Protein AF-A0A1Q7JZZ0-F1 (afdb_monomer_lite)

pLDDT: mean 86.68, std 17.76, range [36.59, 98.75]

Structure (mmCIF, N/CA/C/O backbone):
data_AF-A0A1Q7JZZ0-F1
#
_entry.id   AF-A0A1Q7JZZ0-F1
#
loop_
_atom_site.group_PDB
_atom_site.id
_atom_site.type_symbol
_atom_site.label_atom_id
_atom_site.label_alt_id
_atom_site.label_comp_id
_atom_site.label_asym_id
_atom_site.label_entity_id
_atom_site.label_seq_id
_atom_site.pdbx_PDB_ins_code
_atom_site.Cartn_x
_atom_site.Cartn_y
_atom_site.Cartn_z
_atom_site.occupancy
_atom_site.B_iso_or_equiv
_atom_site.auth_seq_id
_atom_site.auth_comp_id
_atom_site.auth_asym_id
_atom_site.auth_atom_id
_atom_site.pdbx_PDB_model_num
ATOM 1 N N . MET A 1 1 ? 15.961 -5.727 -30.848 1.00 43.28 1 MET A N 1
ATOM 2 C CA . MET A 1 1 ? 16.284 -5.605 -29.407 1.00 43.28 1 MET A CA 1
ATOM 3 C C . MET A 1 1 ? 15.639 -6.761 -28.654 1.00 43.28 1 MET A C 1
ATOM 5 O O . MET A 1 1 ? 14.416 -6.839 -28.613 1.00 43.28 1 MET A O 1
ATOM 9 N N . LYS A 1 2 ? 16.427 -7.714 -28.138 1.00 40.00 2 LYS A N 1
ATOM 10 C CA . LYS A 1 2 ? 15.889 -8.812 -27.320 1.00 40.00 2 LYS A CA 1
ATOM 11 C C . LYS A 1 2 ? 15.440 -8.215 -25.984 1.00 40.00 2 LYS A C 1
ATOM 13 O O . LYS A 1 2 ? 16.260 -7.671 -25.258 1.00 40.00 2 LYS A O 1
ATOM 18 N N . ARG A 1 3 ? 14.138 -8.272 -25.684 1.00 47.19 3 ARG A N 1
ATOM 19 C CA . ARG A 1 3 ? 13.620 -8.031 -24.330 1.00 47.19 3 ARG A CA 1
ATOM 20 C C . ARG A 1 3 ? 14.264 -9.071 -23.419 1.00 47.19 3 ARG A C 1
ATOM 22 O O . ARG A 1 3 ? 13.862 -10.235 -23.463 1.00 47.19 3 ARG A O 1
ATOM 29 N N . ASP A 1 4 ? 15.259 -8.674 -22.636 1.00 57.12 4 ASP A N 1
ATOM 30 C CA . ASP A 1 4 ? 15.802 -9.542 -21.598 1.00 57.12 4 ASP A CA 1
ATOM 31 C C . ASP A 1 4 ? 14.659 -9.897 -20.645 1.00 57.12 4 ASP A C 1
ATOM 33 O O . ASP A 1 4 ? 14.109 -9.042 -19.947 1.00 57.12 4 ASP A O 1
ATOM 37 N N . ARG A 1 5 ? 14.233 -11.166 -20.664 1.00 66.81 5 ARG A N 1
ATOM 38 C CA . ARG A 1 5 ? 13.212 -11.650 -19.733 1.00 66.81 5 ARG A CA 1
ATOM 39 C C . ARG A 1 5 ? 13.750 -11.450 -18.323 1.00 66.81 5 ARG A C 1
ATOM 41 O O . ARG A 1 5 ? 14.848 -11.903 -17.998 1.00 66.81 5 ARG A O 1
ATOM 48 N N . LEU A 1 6 ? 12.968 -10.777 -17.484 1.00 73.94 6 LEU A N 1
ATOM 49 C CA . LEU A 1 6 ? 13.327 -10.586 -16.086 1.00 73.94 6 LEU A CA 1
ATOM 50 C C . LEU A 1 6 ? 13.529 -11.961 -15.409 1.00 73.94 6 LEU A C 1
ATOM 52 O O . LEU A 1 6 ? 12.753 -12.881 -15.681 1.00 73.94 6 LEU A O 1
ATOM 56 N N . PRO A 1 7 ? 14.523 -12.122 -14.509 1.00 79.25 7 PRO A N 1
ATOM 57 C CA . PRO A 1 7 ? 14.776 -13.392 -13.823 1.00 79.25 7 PRO A CA 1
ATOM 58 C C . PRO A 1 7 ? 13.532 -13.958 -13.126 1.00 79.25 7 PRO A C 1
ATOM 60 O O . PRO A 1 7 ? 12.719 -13.169 -12.631 1.00 79.25 7 PRO A O 1
ATOM 63 N N . PRO A 1 8 ? 13.378 -15.286 -13.005 1.00 83.69 8 PRO A N 1
ATOM 64 C CA . PRO A 1 8 ? 12.326 -15.857 -12.168 1.00 83.69 8 PRO A CA 1
ATOM 65 C C . PRO A 1 8 ? 12.482 -15.400 -10.708 1.00 83.69 8 PRO A C 1
ATOM 67 O O . PRO A 1 8 ? 13.588 -15.119 -10.245 1.00 83.69 8 PRO A O 1
ATOM 70 N N . LEU A 1 9 ? 11.364 -15.302 -9.982 1.00 87.94 9 LEU A N 1
ATOM 71 C CA . LEU A 1 9 ? 11.378 -14.983 -8.553 1.00 87.94 9 LEU A CA 1
ATOM 72 C C . LEU A 1 9 ? 11.670 -16.245 -7.737 1.00 87.94 9 LEU A C 1
ATOM 74 O O . LEU A 1 9 ? 11.097 -17.303 -7.998 1.00 87.94 9 LEU A O 1
ATOM 78 N N . TRP A 1 10 ? 12.503 -16.115 -6.709 1.00 90.12 10 TRP A N 1
ATOM 79 C CA . TRP A 1 10 ? 12.700 -17.169 -5.718 1.00 90.12 10 TRP A CA 1
ATOM 80 C C . TRP A 1 10 ? 11.514 -17.204 -4.749 1.00 90.12 10 TRP A C 1
ATOM 82 O O . TRP A 1 10 ? 11.052 -16.153 -4.302 1.00 90.12 10 TRP A O 1
ATOM 92 N N . SER A 1 11 ? 11.023 -18.399 -4.416 1.00 89.12 11 SER A N 1
ATOM 93 C CA . SER A 1 11 ? 9.916 -18.589 -3.469 1.00 89.12 11 SER A CA 1
ATOM 94 C C . SER A 1 11 ? 10.442 -19.111 -2.136 1.00 89.12 11 SER A C 1
ATOM 96 O O . SER A 1 11 ? 11.162 -20.106 -2.100 1.00 89.12 11 SER A O 1
ATOM 98 N N . CYS A 1 12 ? 10.063 -18.463 -1.035 1.00 87.44 12 CYS A N 1
ATOM 99 C CA . CYS A 1 12 ? 10.440 -18.912 0.300 1.00 87.44 12 CYS A CA 1
ATOM 100 C C . CYS A 1 12 ? 9.767 -20.255 0.625 1.00 87.44 12 CYS A C 1
ATOM 102 O O . CYS A 1 12 ? 8.535 -20.316 0.616 1.00 87.44 12 CYS A O 1
ATOM 104 N N . PRO A 1 13 ? 10.514 -21.313 0.992 1.00 87.50 13 PRO A N 1
ATOM 105 C CA . PRO A 1 13 ? 9.929 -22.632 1.243 1.00 87.50 13 PRO A CA 1
ATOM 106 C C . PRO A 1 13 ? 9.031 -22.667 2.492 1.00 87.50 13 PRO A C 1
ATOM 108 O O . PRO A 1 13 ? 8.190 -23.547 2.632 1.00 87.50 13 PRO A O 1
ATOM 111 N N . LYS A 1 14 ? 9.176 -21.696 3.404 1.00 85.56 14 LYS A N 1
ATOM 112 C CA . LYS A 1 14 ? 8.403 -21.633 4.655 1.00 85.56 14 LYS A CA 1
ATOM 113 C C . LYS A 1 14 ? 7.050 -20.934 4.465 1.00 85.56 14 LYS A C 1
ATOM 115 O O . LYS A 1 14 ? 6.003 -21.468 4.841 1.00 85.56 14 LYS A O 1
ATOM 120 N N . CYS A 1 15 ? 7.061 -19.739 3.872 1.00 84.50 15 CYS A N 1
ATOM 121 C CA . CYS A 1 15 ? 5.871 -18.885 3.757 1.00 84.50 15 CYS A CA 1
ATOM 122 C C . CYS A 1 15 ? 5.323 -18.730 2.331 1.00 84.50 15 CYS A C 1
ATOM 124 O O . CYS A 1 15 ? 4.265 -18.135 2.165 1.00 84.50 15 CYS A O 1
ATOM 126 N N . GLY A 1 16 ? 6.019 -19.225 1.303 1.00 84.00 16 GLY A N 1
ATOM 127 C CA . GLY A 1 16 ? 5.599 -19.129 -0.100 1.00 84.00 16 GLY A CA 1
ATOM 128 C C . GLY A 1 16 ? 5.754 -17.741 -0.737 1.00 84.00 16 GLY A C 1
ATOM 129 O O . GLY A 1 16 ? 5.490 -17.584 -1.927 1.00 84.00 16 GLY A O 1
ATOM 130 N N . ALA A 1 17 ? 6.193 -16.726 0.018 1.00 83.50 17 ALA A N 1
ATOM 131 C CA . ALA A 1 17 ? 6.410 -15.384 -0.516 1.00 83.50 17 ALA A CA 1
ATOM 132 C C . ALA A 1 17 ? 7.516 -15.376 -1.585 1.00 83.50 17 ALA A C 1
ATOM 134 O O . ALA A 1 17 ? 8.527 -16.070 -1.451 1.00 83.50 17 ALA A O 1
ATOM 135 N N . LYS A 1 18 ? 7.322 -14.566 -2.632 1.00 84.81 18 LYS A N 1
ATOM 136 C CA . LYS A 1 18 ? 8.223 -14.467 -3.786 1.00 84.81 18 LYS A CA 1
ATOM 137 C C . LYS A 1 18 ? 9.126 -13.237 -3.682 1.00 84.81 18 LYS A C 1
ATOM 139 O O . LYS A 1 18 ? 8.654 -12.149 -3.352 1.00 84.81 18 LYS A O 1
ATOM 144 N N . PHE A 1 19 ? 10.407 -13.407 -3.995 1.00 83.56 19 PHE A N 1
ATOM 145 C CA . PHE A 1 19 ? 11.439 -12.375 -3.886 1.00 83.56 19 PHE A CA 1
ATOM 146 C C . PHE A 1 19 ? 12.368 -12.375 -5.102 1.00 83.56 19 PHE A C 1
ATOM 148 O O . PHE A 1 19 ? 12.533 -13.386 -5.784 1.00 83.56 19 PHE A O 1
ATOM 155 N N . VAL A 1 20 ? 13.010 -11.233 -5.356 1.00 83.75 20 VAL A N 1
ATOM 156 C CA . VAL A 1 20 ? 14.006 -11.086 -6.433 1.00 83.75 20 VAL A CA 1
ATOM 157 C C . VAL A 1 20 ? 15.339 -11.780 -6.120 1.00 83.75 20 VAL A C 1
ATOM 159 O O . VAL A 1 20 ? 16.121 -12.023 -7.033 1.00 83.75 20 VAL A O 1
ATOM 162 N N . SER A 1 21 ? 15.601 -12.119 -4.854 1.00 81.88 21 SER A N 1
ATOM 163 C CA . SER A 1 21 ? 16.761 -12.906 -4.423 1.00 81.88 21 SER A CA 1
ATOM 164 C C . SER A 1 21 ? 16.431 -13.742 -3.179 1.00 81.88 21 SER A C 1
ATOM 166 O O . SER A 1 21 ? 15.557 -13.377 -2.391 1.00 81.88 21 SER A O 1
ATOM 168 N N . ALA A 1 22 ? 17.136 -14.863 -2.994 1.00 82.19 22 ALA A N 1
ATOM 169 C CA . ALA A 1 22 ? 16.919 -15.780 -1.868 1.00 82.19 22 ALA A CA 1
ATOM 170 C C . ALA A 1 22 ? 17.383 -15.221 -0.510 1.00 82.19 22 ALA A C 1
ATOM 172 O O . ALA A 1 22 ? 16.844 -15.584 0.531 1.00 82.19 22 ALA A O 1
ATOM 173 N N . ASN A 1 23 ? 18.346 -14.296 -0.520 1.00 81.31 23 ASN A N 1
ATOM 174 C CA . ASN A 1 23 ? 18.966 -13.749 0.692 1.00 81.31 23 ASN A CA 1
ATOM 175 C C . ASN A 1 23 ? 18.226 -12.521 1.252 1.00 81.31 23 ASN A C 1
ATOM 177 O O . ASN A 1 23 ? 18.764 -11.795 2.086 1.00 81.31 23 ASN A O 1
ATOM 181 N N . MET A 1 24 ? 17.009 -12.238 0.778 1.00 80.06 24 MET A N 1
ATOM 182 C CA . MET A 1 24 ? 16.256 -11.067 1.214 1.00 80.06 24 MET A CA 1
ATOM 183 C C . MET A 1 24 ? 15.619 -11.308 2.590 1.00 80.06 24 MET A C 1
ATOM 185 O O . MET A 1 24 ? 14.759 -12.182 2.757 1.00 80.06 24 MET A O 1
ATOM 189 N N . TRP A 1 25 ? 16.016 -10.496 3.577 1.00 81.88 25 TRP A N 1
ATOM 190 C CA . TRP A 1 25 ? 15.389 -10.513 4.896 1.00 81.88 25 TRP A CA 1
ATOM 191 C C . TRP A 1 25 ? 13.890 -10.221 4.780 1.00 81.88 25 TRP A C 1
ATOM 193 O O . TRP A 1 25 ? 13.461 -9.301 4.078 1.00 81.88 25 TRP A O 1
ATOM 203 N N . HIS A 1 26 ? 13.082 -11.011 5.483 1.00 80.62 26 HIS A N 1
ATOM 204 C CA . HIS A 1 26 ? 11.647 -10.797 5.578 1.00 80.62 26 HIS A CA 1
ATOM 205 C C . HIS A 1 26 ? 11.090 -11.397 6.868 1.00 80.62 26 HIS A C 1
ATOM 207 O O . HIS A 1 26 ? 11.579 -12.412 7.363 1.00 80.62 26 HIS A O 1
ATOM 213 N N . SER A 1 27 ? 10.008 -10.809 7.379 1.00 75.00 27 SER A N 1
ATOM 214 C CA . SER A 1 27 ? 9.202 -11.415 8.440 1.00 75.00 27 SER A CA 1
ATOM 215 C C . SER A 1 27 ? 8.482 -12.645 7.882 1.00 75.00 27 SER A C 1
ATOM 217 O O . SER A 1 27 ? 7.419 -12.534 7.269 1.00 75.00 27 SER A O 1
ATOM 219 N N . CYS A 1 28 ? 9.117 -13.808 8.011 1.00 81.75 28 CYS A N 1
ATOM 220 C CA . CYS A 1 28 ? 8.584 -15.076 7.538 1.00 81.75 28 CYS A CA 1
ATOM 221 C C . CYS A 1 28 ? 7.446 -15.552 8.448 1.00 81.75 28 CYS A C 1
ATOM 223 O O . CYS A 1 28 ? 7.609 -15.627 9.662 1.00 81.75 28 CYS A O 1
ATOM 225 N N . GLY A 1 29 ? 6.299 -15.876 7.856 1.00 81.88 29 GLY A N 1
ATOM 226 C CA . GLY A 1 29 ? 5.139 -16.398 8.568 1.00 81.88 29 GLY A CA 1
ATOM 227 C C . GLY A 1 29 ? 3.954 -16.573 7.625 1.00 81.88 29 GLY A C 1
ATOM 228 O O . GLY A 1 29 ? 3.898 -15.934 6.573 1.00 81.88 29 GLY A O 1
ATOM 229 N N . ARG A 1 30 ? 3.028 -17.459 7.992 1.00 83.31 30 ARG A N 1
ATOM 230 C CA . ARG A 1 30 ? 1.721 -17.589 7.341 1.00 83.31 30 ARG A CA 1
ATOM 231 C C . ARG A 1 30 ? 0.716 -16.868 8.227 1.00 83.31 30 ARG A C 1
ATOM 233 O O . ARG A 1 30 ? 0.568 -17.234 9.386 1.00 83.31 30 ARG A O 1
ATOM 240 N N . TYR A 1 31 ? 0.085 -15.832 7.694 1.00 88.69 31 TYR A N 1
ATOM 241 C CA . TYR A 1 31 ? -0.874 -15.011 8.427 1.00 88.69 31 TYR A CA 1
ATOM 242 C C . TYR A 1 31 ? -2.237 -15.148 7.770 1.00 88.69 31 TYR A C 1
ATOM 244 O O . TYR A 1 31 ? -2.329 -15.145 6.539 1.00 88.69 31 TYR A O 1
ATOM 252 N N . ARG A 1 32 ? -3.287 -15.279 8.579 1.00 90.12 32 ARG A N 1
ATOM 253 C CA . ARG A 1 32 ? -4.655 -15.252 8.070 1.00 90.12 32 ARG A CA 1
ATOM 254 C C . ARG A 1 32 ? -5.101 -13.811 7.937 1.00 90.12 32 ARG A C 1
ATOM 256 O O . ARG A 1 32 ? -4.704 -12.972 8.737 1.00 90.12 32 ARG A O 1
ATOM 263 N N . LEU A 1 33 ? -5.922 -13.524 6.934 1.00 92.44 33 LEU A N 1
ATOM 264 C CA . LEU A 1 33 ? -6.426 -12.172 6.727 1.00 92.44 33 LEU A CA 1
ATOM 265 C C . LEU A 1 33 ? -7.267 -11.717 7.925 1.00 92.44 33 LEU A C 1
ATOM 267 O O . LEU A 1 33 ? -7.086 -10.600 8.393 1.00 92.44 33 LEU A O 1
ATOM 271 N N . GLU A 1 34 ? -8.136 -12.592 8.426 1.00 91.50 34 GLU A N 1
ATOM 272 C CA . GLU A 1 34 ? -9.057 -12.318 9.536 1.00 91.50 34 GLU A CA 1
ATOM 273 C C . GLU A 1 34 ? -8.325 -11.840 10.800 1.00 91.50 34 GLU A C 1
ATOM 275 O O . GLU A 1 34 ? -8.737 -10.857 11.417 1.00 91.50 34 GLU A O 1
ATOM 280 N N . ASP A 1 35 ? -7.188 -12.463 11.126 1.00 92.69 35 ASP A N 1
ATOM 281 C CA . ASP A 1 35 ? -6.397 -12.151 12.322 1.00 92.69 35 ASP A CA 1
ATOM 282 C C . ASP A 1 35 ? -5.904 -10.693 12.332 1.00 92.69 35 ASP A C 1
ATOM 284 O O . ASP A 1 35 ? -5.789 -10.079 13.392 1.00 92.69 35 ASP A O 1
ATOM 288 N N . LEU A 1 36 ? -5.646 -10.100 11.157 1.00 92.38 36 LEU A N 1
ATOM 289 C CA . LEU A 1 36 ? -5.197 -8.705 11.056 1.00 92.38 36 LEU A CA 1
ATOM 290 C C . LEU A 1 36 ? -6.292 -7.713 11.463 1.00 92.38 36 LEU A C 1
ATOM 292 O O . LEU A 1 36 ? -5.974 -6.592 11.859 1.00 92.38 36 LEU A O 1
ATOM 296 N N . PHE A 1 37 ? -7.561 -8.100 11.325 1.00 95.62 37 PHE A N 1
ATOM 297 C CA . PHE A 1 37 ? -8.717 -7.239 11.570 1.00 95.62 37 PHE A CA 1
ATOM 298 C C . PHE A 1 37 ? -9.400 -7.522 12.910 1.00 95.62 37 PHE A C 1
ATOM 300 O O . PHE A 1 37 ? -10.323 -6.791 13.264 1.00 95.62 37 PHE A O 1
ATOM 307 N N . ALA A 1 38 ? -8.932 -8.512 13.679 1.00 94.94 38 ALA A N 1
ATOM 308 C CA . ALA A 1 38 ? -9.580 -8.978 14.908 1.00 94.94 38 ALA A CA 1
ATOM 309 C C . ALA A 1 38 ? -9.801 -7.875 15.963 1.00 94.94 38 ALA A C 1
ATOM 311 O O . ALA A 1 38 ? -10.734 -7.951 16.753 1.00 94.94 38 ALA A O 1
ATOM 312 N N . THR A 1 39 ? -8.958 -6.838 15.967 1.00 95.19 39 THR A N 1
ATOM 313 C CA . THR A 1 39 ? -9.039 -5.695 16.897 1.00 95.19 39 THR A CA 1
ATOM 314 C C . THR A 1 39 ? -9.434 -4.380 16.219 1.00 95.19 39 THR A C 1
ATOM 316 O O . THR A 1 39 ? -9.446 -3.328 16.861 1.00 95.19 39 THR A O 1
ATOM 319 N N . SER A 1 40 ? -9.723 -4.417 14.915 1.00 96.56 40 SER A N 1
ATOM 320 C CA . SER A 1 40 ? -10.129 -3.244 14.139 1.00 96.56 40 SER A CA 1
ATOM 321 C C . SER A 1 40 ? -11.642 -3.072 14.128 1.00 96.56 40 SER A C 1
ATOM 323 O O . SER A 1 40 ? -12.396 -4.035 14.245 1.00 96.56 40 SER A O 1
ATOM 325 N N . GLU A 1 41 ? -12.091 -1.838 13.947 1.00 97.69 41 GLU A N 1
ATOM 326 C CA . GLU A 1 41 ? -13.506 -1.545 13.774 1.00 97.69 41 GLU A CA 1
ATOM 327 C C . GLU A 1 41 ? -14.024 -2.080 12.422 1.00 97.69 41 GLU A C 1
ATOM 329 O O . GLU A 1 41 ? -13.287 -2.085 11.428 1.00 97.69 41 GLU A O 1
ATOM 334 N N . PRO A 1 42 ? -15.302 -2.500 12.324 1.00 95.94 42 PRO A N 1
ATOM 335 C CA . PRO A 1 42 ? -15.826 -3.160 11.125 1.00 95.94 42 PRO A CA 1
ATOM 336 C C . PRO A 1 42 ? -15.693 -2.350 9.826 1.00 95.94 42 PRO A C 1
ATOM 338 O O . PRO A 1 42 ? -15.566 -2.922 8.738 1.00 95.94 42 PRO A O 1
ATOM 341 N N . HIS A 1 43 ? -15.718 -1.014 9.895 1.00 96.75 43 HIS A N 1
ATOM 342 C CA . HIS A 1 43 ? -15.554 -0.171 8.706 1.00 96.75 43 HIS A CA 1
ATOM 343 C C . HIS A 1 43 ? -14.137 -0.246 8.130 1.00 96.75 43 HIS A C 1
ATOM 345 O O . HIS A 1 43 ? -13.977 -0.079 6.922 1.00 96.75 43 HIS A O 1
ATOM 351 N N . VAL A 1 44 ? -13.123 -0.567 8.939 1.00 97.88 44 VAL A N 1
ATOM 352 C CA . VAL A 1 44 ? -11.738 -0.751 8.486 1.00 97.88 44 VAL A CA 1
ATOM 353 C C . VAL A 1 44 ? -11.646 -1.921 7.510 1.00 97.88 44 VAL A C 1
ATOM 355 O O . VAL A 1 44 ? -11.025 -1.795 6.451 1.00 97.88 44 VAL A O 1
ATOM 358 N N . PHE A 1 45 ? -12.343 -3.025 7.791 1.00 97.06 45 PHE A N 1
ATOM 359 C CA . PHE A 1 45 ? -12.423 -4.150 6.860 1.00 97.06 45 PHE A CA 1
ATOM 360 C C . PHE A 1 45 ? -13.160 -3.775 5.566 1.00 97.06 45 PHE A C 1
ATOM 362 O O . PHE A 1 45 ? -12.692 -4.101 4.475 1.00 97.06 45 PHE A O 1
ATOM 369 N N . LYS A 1 46 ? -14.254 -3.002 5.649 1.00 96.94 46 LYS A N 1
ATOM 370 C CA . LYS A 1 46 ? -14.966 -2.495 4.456 1.00 96.94 46 LYS A CA 1
ATOM 371 C C . LYS A 1 46 ? -14.072 -1.600 3.589 1.00 96.94 46 LYS A C 1
ATOM 373 O O . LYS A 1 46 ? -14.071 -1.730 2.361 1.00 96.94 46 LYS A O 1
ATOM 378 N N . MET A 1 47 ? -13.281 -0.720 4.208 1.00 98.19 47 MET A N 1
ATOM 379 C CA . MET A 1 47 ? -12.288 0.098 3.503 1.00 98.19 47 MET A CA 1
ATOM 380 C C . MET A 1 47 ? -11.212 -0.774 2.855 1.00 98.19 47 MET A C 1
ATOM 382 O O . MET A 1 47 ? -10.859 -0.545 1.699 1.00 98.19 47 MET A O 1
ATOM 386 N N . PHE A 1 48 ? -10.748 -1.817 3.547 1.00 98.31 48 PHE A N 1
ATOM 387 C CA . PHE A 1 48 ? -9.753 -2.736 3.003 1.00 98.31 48 PHE A CA 1
ATOM 388 C C . PHE A 1 48 ? -10.301 -3.476 1.786 1.00 98.31 48 PHE A C 1
ATOM 390 O O . PHE A 1 48 ? -9.632 -3.539 0.760 1.00 98.31 48 PHE A O 1
ATOM 397 N N . GLN A 1 49 ? -11.533 -3.977 1.856 1.00 98.19 49 GLN A N 1
ATOM 398 C CA . GLN A 1 49 ? -12.182 -4.631 0.724 1.00 98.19 49 GLN A CA 1
ATOM 399 C C . GLN A 1 49 ? -12.328 -3.687 -0.476 1.00 98.19 49 GLN A C 1
ATOM 401 O O . GLN A 1 49 ? -12.118 -4.107 -1.614 1.00 98.19 49 GLN A O 1
ATOM 406 N N . LYS A 1 50 ? -12.658 -2.408 -0.246 1.00 98.56 50 LYS A N 1
ATOM 407 C CA . LYS A 1 50 ? -12.702 -1.402 -1.318 1.00 98.56 50 LYS A CA 1
ATOM 408 C C . LYS A 1 50 ? -11.318 -1.179 -1.931 1.00 98.56 50 LYS A C 1
ATOM 410 O O . LYS A 1 50 ? -11.194 -1.228 -3.151 1.00 98.56 50 LYS A O 1
ATOM 415 N N . PHE A 1 51 ? -10.290 -1.002 -1.104 1.00 98.69 51 PHE A N 1
ATOM 416 C CA . PHE A 1 51 ? -8.909 -0.861 -1.562 1.00 98.69 51 PHE A CA 1
ATOM 417 C C . PHE A 1 51 ? -8.440 -2.091 -2.354 1.00 98.69 51 PHE A C 1
ATOM 419 O O . PHE A 1 51 ? -7.934 -1.946 -3.463 1.00 98.69 51 PHE A O 1
ATOM 426 N N . LYS A 1 52 ? -8.692 -3.303 -1.844 1.00 98.62 52 LYS A N 1
ATOM 427 C CA . LYS A 1 52 ? -8.400 -4.574 -2.520 1.00 98.62 52 LYS A CA 1
ATOM 428 C C . LYS A 1 52 ? -9.024 -4.619 -3.916 1.00 98.62 52 LYS A C 1
ATOM 430 O O . LYS A 1 52 ? -8.313 -4.897 -4.873 1.00 98.62 52 LYS A O 1
ATOM 435 N N . ARG A 1 53 ? -10.313 -4.277 -4.050 1.00 98.69 53 ARG A N 1
ATOM 436 C CA . ARG A 1 53 ? -10.990 -4.228 -5.359 1.00 98.69 53 ARG A CA 1
ATOM 437 C C . ARG A 1 53 ? -10.344 -3.229 -6.318 1.00 98.69 53 ARG A C 1
ATOM 439 O O . ARG A 1 53 ? -10.206 -3.535 -7.496 1.00 98.69 53 ARG A O 1
ATOM 446 N N . MET A 1 54 ? -9.934 -2.056 -5.833 1.00 98.75 54 MET A N 1
ATOM 447 C CA . MET A 1 54 ? -9.230 -1.070 -6.664 1.00 98.75 54 MET A CA 1
ATOM 448 C C . MET A 1 54 ? -7.895 -1.625 -7.165 1.00 98.75 54 MET A C 1
ATOM 450 O O . MET A 1 54 ? -7.611 -1.532 -8.353 1.00 98.75 54 MET A O 1
ATOM 454 N N . VAL A 1 55 ? -7.117 -2.260 -6.286 1.00 98.62 55 VAL A N 1
ATOM 455 C CA . VAL A 1 55 ? -5.841 -2.890 -6.650 1.00 98.62 55 VAL A CA 1
ATOM 456 C C . VAL A 1 55 ? -6.039 -4.011 -7.675 1.00 98.62 55 VAL A C 1
ATOM 458 O O . VAL A 1 55 ? -5.336 -4.052 -8.680 1.00 98.62 55 VAL A O 1
ATOM 461 N N . GLU A 1 56 ? -7.013 -4.895 -7.458 1.00 98.31 56 GLU A N 1
ATOM 462 C CA . GLU A 1 56 ? -7.320 -6.005 -8.371 1.00 98.31 56 GLU A CA 1
ATOM 463 C C . GLU A 1 56 ? -7.856 -5.520 -9.728 1.00 98.31 56 GLU A C 1
ATOM 465 O O . GLU A 1 56 ? -7.614 -6.162 -10.747 1.00 98.31 56 GLU A O 1
ATOM 470 N N . SER A 1 57 ? -8.511 -4.354 -9.777 1.00 98.38 57 SER A N 1
ATOM 471 C CA . SER A 1 57 ? -8.979 -3.748 -11.033 1.00 98.38 57 SER A CA 1
ATOM 472 C C . SER A 1 57 ? -7.851 -3.243 -11.943 1.00 98.38 57 SER A C 1
ATOM 474 O O . SER A 1 57 ? -8.083 -2.995 -13.125 1.00 98.38 57 SER A O 1
ATOM 476 N N . CYS A 1 58 ? -6.628 -3.091 -11.420 1.00 97.75 58 CYS A N 1
ATOM 477 C CA . CYS A 1 58 ? -5.462 -2.690 -12.211 1.00 97.75 58 CYS A CA 1
ATOM 478 C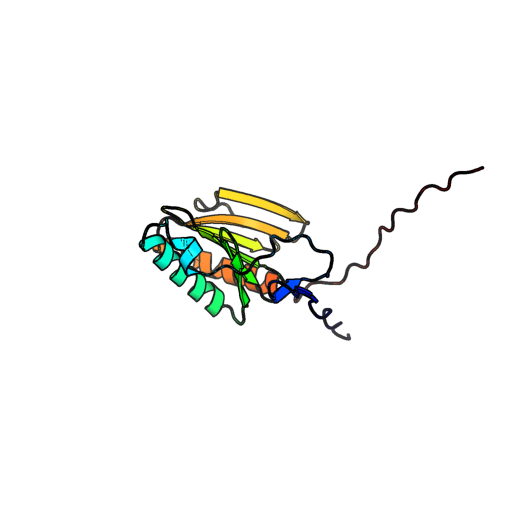 C . CYS A 1 58 ? -4.843 -3.858 -12.993 1.00 97.75 58 CYS A C 1
ATOM 480 O O . CYS A 1 58 ? -4.096 -3.624 -13.940 1.00 97.75 58 CYS A O 1
ATOM 482 N N . GLY A 1 59 ? -5.154 -5.103 -12.623 1.00 95.31 59 GLY A N 1
ATOM 483 C CA . GLY A 1 59 ? -4.657 -6.306 -13.283 1.00 95.31 59 GLY A CA 1
ATOM 484 C C . GLY A 1 59 ? -4.225 -7.391 -12.292 1.00 95.31 59 GLY A C 1
ATOM 485 O O . GLY A 1 59 ? -4.488 -7.287 -11.093 1.00 95.31 59 GLY A O 1
ATOM 486 N N . PRO A 1 60 ? -3.532 -8.444 -12.769 1.00 94.44 60 PRO A N 1
ATOM 487 C CA . PRO A 1 60 ? -3.110 -9.557 -11.926 1.00 94.44 60 PRO A CA 1
ATOM 488 C C . PRO A 1 60 ? -2.217 -9.100 -10.773 1.00 94.44 60 PRO A C 1
ATOM 490 O O . PRO A 1 60 ? -1.236 -8.383 -10.977 1.00 94.44 60 PRO A O 1
ATOM 493 N N . VAL A 1 61 ? -2.541 -9.552 -9.564 1.00 96.25 61 VAL A N 1
ATOM 494 C CA . VAL A 1 61 ? -1.793 -9.273 -8.336 1.00 96.25 61 VAL A CA 1
ATOM 495 C C . VAL A 1 61 ? -1.794 -10.505 -7.440 1.00 96.25 61 VAL A C 1
ATOM 497 O O . VAL A 1 61 ? -2.743 -11.281 -7.411 1.00 96.25 61 VAL A O 1
ATOM 500 N N . THR A 1 62 ? -0.724 -10.679 -6.675 1.00 94.50 62 THR A N 1
ATOM 501 C CA . THR A 1 62 ? -0.674 -11.606 -5.545 1.00 94.50 62 THR A CA 1
ATOM 502 C C . THR A 1 62 ? -0.880 -10.812 -4.263 1.00 94.50 62 THR A C 1
ATOM 504 O O . THR A 1 62 ? -0.126 -9.880 -3.975 1.00 94.50 62 THR A O 1
ATOM 507 N N . MET A 1 63 ? -1.890 -11.193 -3.485 1.00 94.75 63 MET A N 1
ATOM 508 C CA . MET A 1 63 ? -2.140 -10.653 -2.152 1.00 94.75 63 MET A CA 1
ATOM 509 C C . MET A 1 63 ? -1.442 -11.524 -1.106 1.00 94.75 63 MET A C 1
ATOM 511 O O . MET A 1 63 ? -1.595 -12.742 -1.107 1.00 94.75 63 MET A O 1
ATOM 515 N N . ILE A 1 64 ? -0.683 -10.903 -0.206 1.00 91.94 64 ILE A N 1
ATOM 516 C CA . ILE A 1 64 ? 0.094 -11.599 0.822 1.00 91.94 64 ILE A CA 1
ATOM 517 C C . ILE A 1 64 ? -0.200 -10.959 2.182 1.00 91.94 64 ILE A C 1
ATOM 519 O O . ILE A 1 64 ? 0.276 -9.851 2.455 1.00 91.94 64 ILE A O 1
ATOM 523 N N . PRO A 1 65 ? -0.960 -11.633 3.058 1.00 92.69 65 PRO A N 1
ATOM 524 C CA . PRO A 1 65 ? -1.083 -11.227 4.449 1.00 92.69 65 PRO A CA 1
ATOM 525 C C . PRO A 1 65 ? 0.260 -11.346 5.186 1.00 92.69 65 PRO A C 1
ATOM 527 O O . PRO A 1 65 ? 1.007 -12.312 5.029 1.00 92.69 65 PRO A O 1
ATOM 530 N N . GLN A 1 66 ? 0.568 -10.344 6.001 1.00 90.06 66 GLN A N 1
ATOM 531 C CA . GLN A 1 66 ? 1.707 -10.293 6.917 1.00 90.06 66 GLN A CA 1
ATOM 532 C C . GLN A 1 66 ? 1.207 -9.978 8.332 1.00 90.06 66 GLN A C 1
ATOM 534 O O . GLN A 1 66 ? 0.049 -9.617 8.506 1.00 90.06 66 GLN A O 1
ATOM 539 N N . LYS A 1 67 ? 2.096 -10.015 9.334 1.00 85.69 67 LYS A N 1
ATOM 540 C CA . LYS A 1 67 ? 1.749 -9.798 10.753 1.00 85.69 67 LYS A CA 1
ATOM 541 C C . LYS A 1 67 ? 0.824 -8.601 11.021 1.00 85.69 67 LYS A C 1
ATOM 543 O O . LYS A 1 67 ? -0.044 -8.692 11.873 1.00 85.69 67 LYS A O 1
ATOM 548 N N . THR A 1 68 ? 1.043 -7.472 10.348 1.00 88.12 68 THR A N 1
ATOM 549 C CA . THR A 1 68 ? 0.328 -6.209 10.629 1.00 88.12 68 THR A CA 1
ATOM 550 C C . THR A 1 68 ? -0.299 -5.562 9.398 1.00 88.12 68 THR A C 1
ATOM 552 O O . THR A 1 68 ? -0.898 -4.489 9.486 1.00 88.12 68 THR A O 1
ATOM 555 N N . ARG A 1 69 ? -0.119 -6.164 8.222 1.00 93.94 69 ARG A N 1
ATOM 556 C CA . ARG A 1 69 ? -0.517 -5.564 6.951 1.00 93.94 69 ARG A CA 1
ATOM 557 C C . ARG A 1 69 ? -0.746 -6.614 5.887 1.00 93.94 69 ARG A C 1
ATOM 559 O O . ARG A 1 69 ? -0.129 -7.672 5.916 1.00 93.94 69 ARG A O 1
ATOM 566 N N . VAL A 1 70 ? -1.541 -6.264 4.894 1.00 96.19 70 VAL A N 1
ATOM 567 C CA . VAL A 1 70 ? -1.619 -6.993 3.630 1.00 96.19 70 VAL A CA 1
ATOM 568 C C . VAL A 1 70 ? -0.741 -6.275 2.618 1.00 96.19 70 VAL A C 1
ATOM 570 O O . VAL A 1 70 ? -0.811 -5.053 2.511 1.00 96.19 70 VAL A O 1
ATOM 573 N N . VAL A 1 71 ? 0.088 -7.007 1.877 1.00 95.81 71 VAL A N 1
ATOM 574 C CA . VAL A 1 71 ? 0.853 -6.453 0.752 1.00 95.81 71 VAL A CA 1
ATOM 575 C C . VAL A 1 71 ? 0.359 -7.036 -0.561 1.00 95.81 71 VAL A C 1
ATOM 577 O O . VAL A 1 71 ? 0.006 -8.211 -0.638 1.00 95.81 71 VAL A O 1
ATOM 580 N N . PHE A 1 72 ? 0.363 -6.210 -1.595 1.00 97.06 72 PHE A N 1
ATOM 581 C CA . PHE A 1 72 ? 0.045 -6.590 -2.960 1.00 97.06 72 PHE A CA 1
ATOM 582 C C . PHE A 1 72 ? 1.319 -6.525 -3.789 1.00 97.06 72 PHE A C 1
ATOM 584 O O . PHE A 1 72 ? 2.100 -5.569 -3.697 1.00 97.06 72 PHE A O 1
ATOM 591 N N . MET A 1 73 ? 1.544 -7.564 -4.582 1.00 94.19 73 MET A N 1
ATOM 592 C CA . MET A 1 73 ? 2.698 -7.646 -5.461 1.00 94.19 73 MET A CA 1
ATOM 593 C C . MET A 1 73 ? 2.318 -8.145 -6.845 1.00 94.19 73 MET A C 1
ATOM 595 O O . MET A 1 73 ? 1.421 -8.971 -6.983 1.00 94.19 73 MET A O 1
ATOM 599 N N . VAL A 1 74 ? 3.050 -7.683 -7.853 1.00 92.56 74 VAL A N 1
ATOM 600 C CA .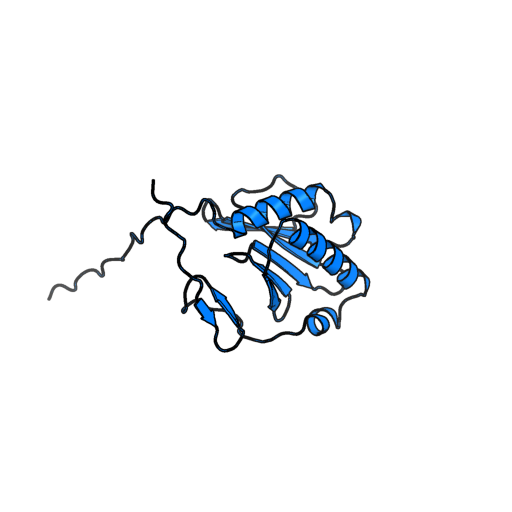 VAL A 1 74 ? 3.083 -8.336 -9.166 1.00 92.56 74 VAL A CA 1
ATOM 601 C C . VAL A 1 74 ? 4.413 -9.069 -9.268 1.00 92.56 74 VAL A C 1
ATOM 603 O O . VAL A 1 74 ? 4.522 -10.230 -8.875 1.00 92.56 74 VAL A O 1
ATOM 606 N N . ARG A 1 75 ? 5.462 -8.355 -9.683 1.00 89.50 75 ARG A N 1
ATOM 607 C CA . ARG A 1 75 ? 6.839 -8.828 -9.594 1.00 89.50 75 ARG A CA 1
ATOM 608 C C . ARG A 1 75 ? 7.496 -8.366 -8.300 1.00 89.50 75 ARG A C 1
ATOM 610 O O . ARG A 1 75 ? 8.154 -9.153 -7.625 1.00 89.50 75 ARG A O 1
ATOM 617 N N . MET A 1 76 ? 7.271 -7.107 -7.939 1.00 90.31 76 MET A N 1
ATOM 618 C CA . MET A 1 76 ? 7.631 -6.552 -6.639 1.00 90.31 76 MET A CA 1
ATOM 619 C C . MET A 1 76 ? 6.382 -6.129 -5.867 1.00 90.31 76 MET A C 1
ATOM 621 O O . MET A 1 76 ? 5.306 -5.943 -6.442 1.00 90.31 76 MET A O 1
ATOM 625 N N . ARG A 1 77 ? 6.526 -5.985 -4.545 1.00 93.94 77 ARG A N 1
ATOM 626 C CA . ARG A 1 77 ? 5.502 -5.339 -3.716 1.00 93.94 77 ARG A CA 1
ATOM 627 C C . ARG A 1 77 ? 5.384 -3.895 -4.166 1.00 93.94 77 ARG A C 1
ATOM 629 O O . ARG A 1 77 ? 6.402 -3.222 -4.223 1.00 93.94 77 ARG A O 1
ATOM 636 N N . PHE A 1 78 ? 4.175 -3.442 -4.449 1.00 96.88 78 PHE A N 1
ATOM 637 C CA . PHE A 1 78 ? 3.938 -2.068 -4.892 1.00 96.88 78 PHE A CA 1
ATOM 638 C C . PHE A 1 78 ? 2.870 -1.364 -4.065 1.00 96.88 78 PHE A C 1
ATOM 640 O O . PHE A 1 78 ? 2.852 -0.142 -4.000 1.00 96.88 78 PHE A O 1
ATOM 647 N N . ALA A 1 79 ? 2.004 -2.129 -3.401 1.00 98.38 79 ALA A N 1
ATOM 648 C CA . ALA A 1 79 ? 0.960 -1.593 -2.553 1.00 98.38 79 ALA A CA 1
ATOM 649 C C . ALA A 1 79 ? 0.842 -2.392 -1.253 1.00 98.38 79 ALA A C 1
ATOM 651 O O . ALA A 1 79 ? 1.214 -3.567 -1.177 1.00 98.38 79 ALA A O 1
ATOM 652 N N . GLY A 1 80 ? 0.298 -1.771 -0.215 1.00 97.88 80 GLY A N 1
ATOM 653 C CA . GLY A 1 80 ? -0.048 -2.468 1.014 1.00 97.88 80 GLY A CA 1
ATOM 654 C C . GLY A 1 80 ? -1.042 -1.702 1.869 1.00 97.88 80 GLY A C 1
ATOM 655 O O . GLY A 1 80 ? -1.129 -0.484 1.791 1.00 97.88 80 GLY A O 1
ATOM 656 N N . ALA A 1 81 ? -1.779 -2.428 2.700 1.00 98.31 81 ALA A N 1
ATOM 657 C CA . ALA A 1 81 ? -2.715 -1.885 3.672 1.00 98.31 81 ALA A CA 1
ATOM 658 C C . ALA A 1 81 ? -2.298 -2.353 5.064 1.00 98.31 81 ALA A C 1
ATOM 660 O O . ALA A 1 81 ? -2.364 -3.541 5.376 1.00 98.31 81 ALA A O 1
ATOM 661 N N . THR A 1 82 ? -1.841 -1.419 5.891 1.00 97.81 82 THR A N 1
ATOM 662 C CA . THR A 1 82 ? -1.564 -1.670 7.306 1.00 97.81 82 THR A CA 1
ATOM 663 C C . THR A 1 82 ? -2.833 -1.414 8.100 1.00 97.81 82 THR A C 1
ATOM 665 O O . THR A 1 82 ? -3.390 -0.316 8.031 1.00 97.81 82 THR A O 1
ATOM 668 N N . VAL A 1 83 ? -3.276 -2.422 8.848 1.00 97.12 83 VAL A N 1
ATOM 669 C CA . VAL A 1 83 ? -4.514 -2.342 9.624 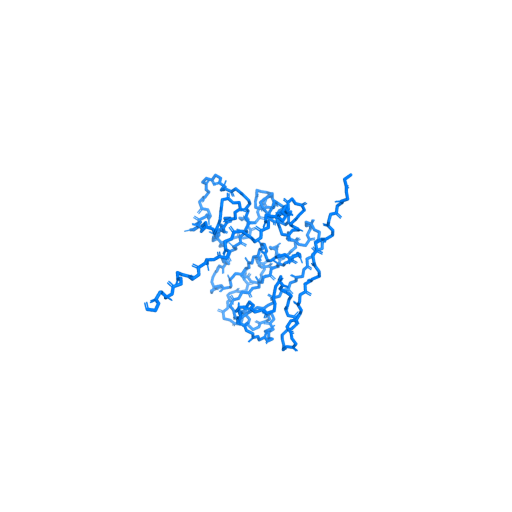1.00 97.12 83 VAL A CA 1
ATOM 670 C C . VAL A 1 83 ? -4.247 -1.583 10.924 1.00 97.12 83 VAL A C 1
ATOM 672 O O . VAL A 1 83 ? -3.244 -1.812 11.613 1.00 97.12 83 VAL A O 1
ATOM 675 N N . ARG A 1 84 ? -5.121 -0.626 11.234 1.00 96.88 84 ARG A N 1
ATOM 676 C CA . ARG A 1 84 ? -5.185 0.085 12.516 1.00 96.88 84 ARG A CA 1
ATOM 677 C C . ARG A 1 84 ? -6.590 -0.067 13.089 1.00 96.88 84 ARG A C 1
ATOM 679 O O . ARG A 1 84 ? -7.495 -0.514 12.394 1.00 96.88 84 ARG A O 1
ATOM 686 N N . LYS A 1 85 ? -6.771 0.331 14.352 1.00 97.06 85 LYS A N 1
ATOM 687 C CA . LYS A 1 85 ? -8.063 0.219 15.041 1.00 97.06 85 LYS A CA 1
ATOM 688 C C . LYS A 1 85 ? -9.197 0.910 14.269 1.00 97.06 85 LYS A C 1
ATOM 690 O O . LYS A 1 85 ? -10.237 0.305 14.071 1.00 97.06 85 LYS A O 1
ATOM 695 N N . THR A 1 86 ? -8.971 2.139 13.800 1.00 97.88 86 THR A N 1
ATOM 696 C CA . THR A 1 86 ? -10.016 3.011 13.221 1.00 97.88 86 THR A CA 1
ATOM 697 C C . THR A 1 86 ? -9.769 3.421 11.768 1.00 97.88 86 THR A C 1
ATOM 699 O O . THR A 1 86 ? -10.597 4.096 11.163 1.00 97.88 86 THR A O 1
ATOM 702 N N . ASN A 1 87 ? -8.618 3.068 11.193 1.00 98.06 87 ASN A N 1
ATOM 703 C CA . ASN A 1 87 ? -8.209 3.516 9.863 1.00 98.06 87 ASN A CA 1
ATOM 704 C C . ASN A 1 87 ? -7.336 2.470 9.162 1.00 98.06 87 ASN A C 1
ATOM 706 O O . ASN A 1 87 ? -6.882 1.495 9.765 1.00 98.06 87 ASN A O 1
ATOM 710 N N . LEU A 1 88 ? -7.079 2.699 7.878 1.00 97.69 88 LEU A N 1
ATOM 711 C CA . LEU A 1 88 ? -6.037 2.006 7.134 1.00 97.69 88 LEU A CA 1
ATOM 712 C C . LEU A 1 88 ? -4.910 2.972 6.816 1.00 97.69 88 LEU A C 1
ATOM 714 O O . LEU A 1 88 ? -5.153 4.069 6.316 1.00 97.69 88 LEU A O 1
ATOM 718 N N . ARG A 1 89 ? -3.669 2.516 6.997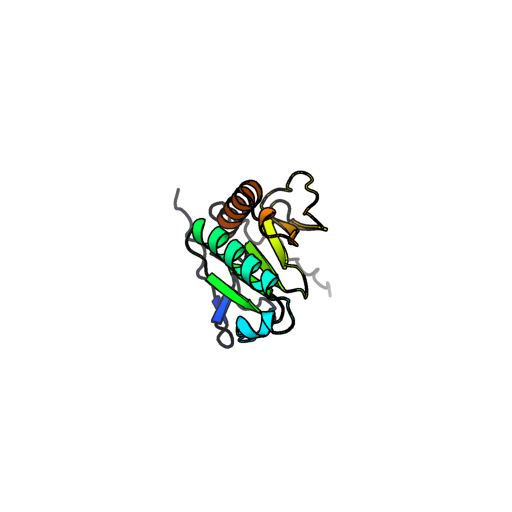 1.00 98.44 89 ARG A N 1
ATOM 719 C CA . ARG A 1 89 ? -2.532 3.151 6.332 1.00 98.44 89 ARG A CA 1
ATOM 720 C C . ARG A 1 89 ? -2.248 2.415 5.030 1.00 98.44 89 ARG A C 1
ATOM 722 O O . ARG A 1 89 ? -1.750 1.285 5.053 1.00 98.44 89 ARG A O 1
ATOM 729 N N . VAL A 1 90 ? -2.562 3.055 3.911 1.00 98.62 90 VAL A N 1
ATOM 730 C CA . VAL A 1 90 ? -2.259 2.556 2.567 1.00 98.62 90 VAL A CA 1
ATOM 731 C C . VAL A 1 90 ? -0.857 3.007 2.185 1.00 98.62 90 VAL A C 1
ATOM 733 O O . VAL A 1 90 ? -0.539 4.177 2.307 1.00 98.62 90 VAL A O 1
ATOM 736 N N . GLY A 1 91 ? -0.004 2.089 1.747 1.00 98.62 91 GLY A N 1
ATOM 737 C CA . GLY A 1 91 ? 1.306 2.399 1.179 1.00 98.62 91 GLY A CA 1
ATOM 738 C C . GLY A 1 91 ? 1.314 2.105 -0.314 1.00 98.62 91 GLY A C 1
ATOM 739 O O . GLY A 1 91 ? 0.880 1.018 -0.690 1.00 98.62 91 GLY A O 1
ATOM 740 N N . LEU A 1 92 ? 1.829 3.022 -1.132 1.00 98.62 92 LEU A N 1
ATOM 741 C CA . LEU A 1 92 ? 2.056 2.845 -2.569 1.00 98.62 92 LEU A CA 1
ATOM 742 C C . LEU A 1 92 ? 3.518 3.149 -2.906 1.00 98.62 92 LEU A C 1
ATOM 744 O O . LEU A 1 92 ? 4.070 4.125 -2.406 1.00 98.62 92 LEU A O 1
ATOM 748 N N . ILE A 1 93 ? 4.149 2.332 -3.745 1.00 97.81 93 ILE A N 1
ATOM 749 C CA . ILE A 1 93 ? 5.492 2.588 -4.275 1.00 97.81 93 ILE A CA 1
ATOM 750 C C . ILE A 1 93 ? 5.343 3.111 -5.698 1.00 97.81 93 ILE A C 1
ATOM 752 O O . ILE A 1 93 ? 4.809 2.404 -6.548 1.00 97.81 93 ILE A O 1
ATOM 756 N N . LEU A 1 94 ? 5.827 4.329 -5.936 1.00 96.31 94 LEU A N 1
ATOM 757 C CA . LEU A 1 94 ? 5.785 5.001 -7.234 1.00 96.31 94 LEU A CA 1
ATOM 758 C C . LEU A 1 94 ? 7.196 5.392 -7.690 1.00 96.31 94 LEU A C 1
ATOM 760 O O . LEU A 1 94 ? 8.097 5.583 -6.868 1.00 96.31 94 LEU A O 1
ATOM 764 N N . GLU A 1 95 ? 7.379 5.533 -9.002 1.00 95.00 95 GLU A N 1
ATOM 765 C CA . GLU A 1 95 ? 8.653 5.944 -9.617 1.00 95.00 95 GLU A CA 1
ATOM 766 C C . GLU A 1 95 ? 8.934 7.446 -9.512 1.00 95.00 95 GLU A C 1
ATOM 768 O O . GLU A 1 95 ? 10.060 7.884 -9.733 1.00 95.00 95 GLU A O 1
ATOM 773 N N . ARG A 1 96 ? 7.930 8.235 -9.126 1.00 95.06 96 ARG A N 1
ATOM 774 C CA . ARG A 1 96 ? 8.041 9.672 -8.865 1.00 95.06 96 ARG A CA 1
ATOM 775 C C . ARG A 1 96 ? 7.378 10.026 -7.542 1.00 95.06 96 ARG A C 1
ATOM 777 O O . ARG A 1 96 ? 6.570 9.262 -7.014 1.00 95.06 96 ARG A O 1
ATOM 784 N N . LYS A 1 97 ? 7.678 11.219 -7.036 1.00 96.94 97 LYS A N 1
ATOM 785 C CA . LYS A 1 97 ? 6.920 11.811 -5.933 1.00 96.94 97 LYS A CA 1
ATOM 786 C C . LYS A 1 97 ? 5.580 12.342 -6.442 1.00 96.94 97 LYS A C 1
ATOM 788 O O . LYS A 1 97 ? 5.503 12.931 -7.523 1.00 96.94 97 LYS A O 1
ATOM 793 N N . LEU A 1 98 ? 4.530 12.100 -5.670 1.00 97.19 98 LEU A N 1
ATOM 794 C CA . LEU A 1 98 ? 3.208 12.665 -5.913 1.00 97.19 98 LEU A CA 1
ATOM 795 C C . LEU A 1 98 ? 3.158 14.138 -5.478 1.00 97.19 98 LEU A C 1
ATOM 797 O O . LEU A 1 98 ? 3.970 14.541 -4.644 1.00 97.19 98 LEU A O 1
ATOM 801 N N . PRO A 1 99 ? 2.229 14.939 -6.038 1.00 95.31 99 PRO A N 1
ATOM 802 C CA . PRO A 1 99 ? 1.928 16.256 -5.488 1.00 95.31 99 PRO A CA 1
ATOM 803 C C . PRO A 1 99 ? 1.387 16.137 -4.059 1.00 95.31 99 PRO A C 1
ATOM 805 O O . PRO A 1 99 ? 0.931 15.065 -3.647 1.00 95.31 99 PRO A O 1
ATOM 808 N N . ASP A 1 100 ? 1.409 17.252 -3.332 1.00 94.94 100 ASP A N 1
ATOM 809 C CA . ASP A 1 100 ? 0.870 17.324 -1.978 1.00 94.94 100 ASP A CA 1
ATOM 810 C C . ASP A 1 100 ? -0.609 16.918 -1.947 1.00 94.94 100 ASP A C 1
ATOM 812 O O . ASP A 1 100 ? -1.419 17.340 -2.774 1.00 94.94 100 ASP A O 1
ATOM 816 N N . ASP A 1 101 ? -0.961 16.088 -0.968 1.00 97.62 101 ASP A N 1
ATOM 817 C CA . ASP A 1 101 ? -2.327 15.647 -0.720 1.00 97.62 101 ASP A CA 1
ATOM 818 C C . ASP A 1 101 ? -2.520 15.455 0.791 1.00 97.62 101 ASP A C 1
ATOM 820 O O . ASP A 1 101 ? -1.671 14.832 1.437 1.00 97.62 101 ASP A O 1
ATOM 824 N N . PRO A 1 102 ? -3.632 15.933 1.376 1.00 97.19 102 PRO A N 1
ATOM 825 C CA . PRO A 1 102 ? -3.857 15.881 2.822 1.00 97.19 102 PRO A CA 1
ATOM 826 C C . PRO A 1 102 ? -3.948 14.457 3.388 1.00 97.19 102 PRO A C 1
ATOM 828 O O . PRO A 1 102 ? -3.870 14.269 4.601 1.00 97.19 102 PRO A O 1
ATOM 831 N N . ARG A 1 103 ? -4.132 13.435 2.543 1.00 98.00 103 ARG A N 1
ATOM 832 C CA . ARG A 1 103 ? -4.116 12.031 2.966 1.00 98.00 103 ARG A CA 1
ATOM 833 C C . ARG A 1 103 ? -2.695 11.518 3.188 1.00 98.00 103 ARG A C 1
ATOM 835 O O . ARG A 1 103 ? -2.552 10.516 3.885 1.00 98.00 103 ARG A O 1
ATOM 842 N N . ILE A 1 104 ? -1.668 12.131 2.591 1.00 98.31 104 ILE A N 1
ATOM 843 C CA . ILE A 1 104 ? -0.272 11.682 2.692 1.00 98.31 104 ILE A CA 1
ATOM 844 C C . ILE A 1 104 ? 0.274 12.024 4.081 1.00 98.31 104 ILE A C 1
ATOM 846 O O . ILE A 1 104 ? 0.430 13.183 4.441 1.00 98.31 104 ILE A O 1
ATOM 850 N N . GLU A 1 105 ? 0.624 10.998 4.854 1.00 97.81 105 GLU A N 1
ATOM 851 C CA . GLU A 1 105 ? 1.270 11.151 6.163 1.00 97.81 105 GLU A CA 1
ATOM 852 C C . GLU A 1 105 ? 2.797 11.083 6.078 1.00 97.81 105 GLU A C 1
ATOM 854 O O . GLU A 1 105 ? 3.495 11.540 6.981 1.00 97.81 105 GLU A O 1
ATOM 859 N N . LYS A 1 106 ? 3.329 10.410 5.051 1.00 97.81 106 LYS A N 1
ATOM 860 C CA . LYS A 1 106 ? 4.766 10.161 4.918 1.00 97.81 106 LYS A CA 1
ATOM 861 C C . LYS A 1 106 ? 5.147 9.827 3.481 1.00 97.81 106 LYS A C 1
ATOM 863 O O . LYS A 1 106 ? 4.433 9.078 2.812 1.00 97.81 106 LYS A O 1
ATOM 868 N N . ILE A 1 107 ? 6.327 10.284 3.066 1.00 98.19 107 ILE A N 1
ATOM 869 C CA . ILE A 1 107 ? 7.004 9.835 1.847 1.00 98.19 107 ILE A CA 1
ATOM 870 C C . ILE A 1 107 ? 8.411 9.348 2.214 1.00 98.19 107 ILE A C 1
ATOM 872 O O . ILE A 1 107 ? 9.210 10.108 2.753 1.00 98.19 107 ILE A O 1
ATOM 876 N N . ASP A 1 108 ? 8.722 8.091 1.903 1.00 97.31 108 ASP A N 1
ATOM 877 C CA . ASP A 1 108 ? 10.072 7.522 1.989 1.00 97.31 108 ASP A CA 1
ATOM 878 C C . ASP A 1 108 ? 10.682 7.433 0.588 1.00 97.31 108 ASP A C 1
ATOM 880 O O . ASP A 1 108 ? 10.025 6.975 -0.343 1.00 97.31 108 ASP A O 1
ATOM 884 N N . THR A 1 109 ? 11.943 7.831 0.416 1.00 96.50 109 THR A N 1
ATOM 885 C CA . THR A 1 109 ? 12.671 7.666 -0.855 1.00 96.50 109 THR A CA 1
ATOM 886 C C . THR A 1 109 ? 13.711 6.563 -0.709 1.00 96.50 109 THR A C 1
ATOM 888 O O . THR A 1 109 ? 14.647 6.700 0.071 1.00 96.50 109 THR A O 1
ATOM 891 N N . PHE A 1 110 ? 13.542 5.471 -1.455 1.00 90.12 110 PHE A N 1
ATOM 892 C CA . PHE A 1 110 ? 14.456 4.325 -1.442 1.00 90.12 110 PHE A CA 1
ATOM 893 C C . PHE A 1 110 ? 15.534 4.438 -2.526 1.00 90.12 110 PHE A C 1
ATOM 895 O O . PHE A 1 110 ? 16.653 3.965 -2.342 1.00 90.12 110 PHE A O 1
ATOM 902 N N . SER A 1 111 ? 15.195 5.049 -3.662 1.00 89.81 111 SER A N 1
ATOM 903 C CA . SER A 1 111 ? 16.097 5.332 -4.782 1.00 89.81 111 SER A CA 1
ATOM 904 C C . SER A 1 111 ? 15.521 6.474 -5.641 1.00 89.81 111 SER A C 1
ATOM 906 O O . SER A 1 111 ? 14.382 6.880 -5.398 1.00 89.81 111 SER A O 1
ATOM 908 N N . PRO A 1 112 ? 16.247 6.983 -6.659 1.00 90.19 112 PRO A N 1
ATOM 909 C CA . PRO A 1 112 ? 15.738 8.039 -7.544 1.00 90.19 112 PRO A CA 1
ATOM 910 C C . PRO A 1 112 ? 14.422 7.717 -8.269 1.00 90.19 112 PRO A C 1
ATOM 912 O O . PRO A 1 112 ? 13.749 8.638 -8.710 1.00 90.19 112 PRO A O 1
ATOM 915 N N . HIS A 1 113 ? 14.068 6.432 -8.389 1.00 89.19 113 HIS A N 1
ATOM 916 C CA . HIS A 1 113 ? 12.845 5.957 -9.049 1.00 89.19 113 HIS A CA 1
ATOM 917 C C . HIS A 1 113 ? 12.028 5.033 -8.135 1.00 89.19 113 HIS A C 1
ATOM 919 O O . HIS A 1 113 ? 11.389 4.087 -8.589 1.00 89.19 113 HIS A O 1
ATOM 925 N N . SER A 1 114 ? 12.108 5.222 -6.816 1.00 93.75 114 SER A N 1
ATOM 926 C CA . SER A 1 114 ? 11.349 4.403 -5.872 1.00 93.75 114 SER A CA 1
ATOM 927 C C . SER A 1 114 ? 11.010 5.188 -4.616 1.00 93.75 114 SER A C 1
ATOM 929 O O . SER A 1 114 ? 11.855 5.405 -3.742 1.00 93.75 114 SER A O 1
ATOM 931 N N . HIS A 1 115 ? 9.744 5.588 -4.526 1.00 97.19 115 HIS A N 1
ATOM 932 C CA . HIS A 1 115 ? 9.213 6.413 -3.450 1.00 97.19 115 HIS A CA 1
ATOM 933 C C . HIS A 1 115 ? 7.977 5.753 -2.831 1.00 97.19 115 HIS A C 1
ATOM 935 O O . HIS A 1 115 ? 6.970 5.530 -3.504 1.00 97.19 115 HIS A O 1
ATOM 941 N N . GLY A 1 116 ? 8.047 5.440 -1.539 1.00 98.12 116 GLY A N 1
ATOM 942 C CA . GLY A 1 116 ? 6.927 4.926 -0.759 1.00 98.12 116 GLY A CA 1
ATOM 943 C C . GLY A 1 116 ? 6.068 6.063 -0.214 1.00 98.12 116 GLY A C 1
ATOM 944 O O . GLY A 1 116 ? 6.527 6.806 0.646 1.00 98.12 116 GLY A O 1
ATOM 945 N N . HIS A 1 117 ? 4.825 6.164 -0.669 1.00 98.69 117 HIS A N 1
ATOM 946 C CA . HIS A 1 117 ? 3.835 7.137 -0.212 1.00 98.69 117 HIS A CA 1
ATOM 947 C C . HIS A 1 117 ? 2.848 6.448 0.721 1.00 98.69 117 HIS A C 1
ATOM 949 O O . HIS A 1 117 ? 2.240 5.442 0.347 1.00 98.69 117 HIS A O 1
ATOM 955 N N . TYR A 1 118 ? 2.697 6.973 1.932 1.00 98.56 118 TYR A N 1
ATOM 956 C CA . TYR A 1 118 ? 1.832 6.401 2.955 1.00 98.56 118 TYR A CA 1
ATOM 957 C C . TYR A 1 118 ? 0.665 7.334 3.235 1.00 98.56 118 TYR A C 1
ATOM 959 O O . TYR A 1 118 ? 0.856 8.452 3.705 1.00 98.56 118 TYR A O 1
ATOM 967 N N . PHE A 1 119 ? -0.537 6.839 2.978 1.00 98.69 119 PHE A N 1
ATOM 968 C CA . PHE A 1 119 ? -1.789 7.559 3.103 1.00 98.69 119 PHE A CA 1
ATOM 969 C C . PHE A 1 119 ? -2.569 7.070 4.313 1.00 98.69 119 PHE A C 1
ATOM 971 O O . PHE A 1 119 ? -2.696 5.857 4.513 1.00 98.69 119 PHE A O 1
ATOM 978 N N . ARG A 1 120 ? -3.163 7.988 5.067 1.00 98.44 120 ARG A N 1
ATOM 979 C CA . ARG A 1 120 ? -4.196 7.659 6.047 1.00 98.44 120 ARG A CA 1
ATOM 980 C C . ARG A 1 120 ? -5.565 7.675 5.396 1.00 98.44 120 ARG A C 1
ATOM 982 O O . ARG A 1 120 ? -5.985 8.680 4.836 1.00 98.44 120 ARG A O 1
ATOM 989 N N . ILE A 1 121 ? -6.260 6.551 5.520 1.00 98.38 121 ILE A N 1
ATOM 990 C CA . ILE A 1 121 ? -7.615 6.351 5.023 1.00 98.38 121 ILE A CA 1
ATOM 991 C C . ILE A 1 121 ? -8.526 6.101 6.224 1.00 98.38 121 ILE A C 1
ATOM 993 O O . ILE A 1 121 ? -8.510 5.019 6.816 1.00 98.38 121 ILE A O 1
ATOM 997 N N . ASP A 1 122 ? -9.286 7.123 6.600 1.00 97.44 122 ASP A N 1
ATOM 998 C CA . ASP A 1 122 ? -10.289 7.080 7.667 1.00 97.44 122 ASP A CA 1
ATOM 999 C C . ASP A 1 122 ? -11.712 6.861 7.138 1.00 97.44 122 ASP A C 1
ATOM 1001 O O . ASP A 1 122 ? -12.564 6.337 7.856 1.00 97.44 122 ASP A O 1
ATOM 1005 N N . ARG A 1 123 ? -11.966 7.213 5.874 1.00 96.81 123 ARG A N 1
ATOM 1006 C CA . ARG A 1 123 ? -13.286 7.145 5.248 1.00 96.81 123 ARG A CA 1
ATOM 1007 C C . ARG A 1 123 ? -13.216 6.495 3.880 1.00 96.81 123 ARG A C 1
ATOM 1009 O O . ARG A 1 123 ? -12.316 6.728 3.076 1.00 96.81 123 ARG A O 1
ATOM 1016 N N . ALA A 1 124 ? -14.257 5.733 3.556 1.00 94.94 124 ALA A N 1
ATOM 1017 C CA . ALA A 1 124 ? -14.343 5.031 2.282 1.00 94.94 124 ALA A CA 1
ATOM 1018 C C . ALA A 1 124 ? -14.338 5.971 1.061 1.00 94.94 124 ALA A C 1
ATOM 1020 O O . ALA A 1 124 ? -13.952 5.533 -0.022 1.00 94.94 124 ALA A O 1
ATOM 1021 N N . ASN A 1 125 ? -14.755 7.234 1.193 1.00 96.56 125 ASN A N 1
ATOM 1022 C CA . ASN A 1 125 ? -14.752 8.200 0.090 1.00 96.56 125 ASN A CA 1
ATOM 1023 C C . ASN A 1 125 ? -13.342 8.680 -0.303 1.00 96.56 125 ASN A C 1
ATOM 1025 O O . ASN A 1 125 ? -13.169 9.071 -1.446 1.00 96.56 125 ASN A O 1
ATOM 1029 N N . GLN A 1 126 ? -12.334 8.559 0.570 1.00 98.12 126 GLN A N 1
ATOM 1030 C CA . GLN A 1 126 ? -10.930 8.860 0.247 1.00 98.12 126 GLN A CA 1
ATOM 1031 C C . GLN A 1 126 ? -10.306 7.831 -0.705 1.00 98.12 126 GLN A C 1
ATOM 1033 O O . GLN A 1 126 ? -9.269 8.087 -1.311 1.00 98.12 126 GLN A O 1
ATOM 1038 N N . LEU A 1 127 ? -10.931 6.658 -0.839 1.00 98.38 127 LEU A N 1
ATOM 1039 C CA . LEU A 1 127 ? -10.639 5.676 -1.881 1.00 98.38 127 LEU A CA 1
ATOM 1040 C C . LEU A 1 127 ? -11.393 6.076 -3.161 1.00 98.38 127 LEU A C 1
ATOM 1042 O O . LEU A 1 127 ? -12.368 5.434 -3.562 1.00 98.38 127 LEU A O 1
ATOM 1046 N N . ASP A 1 128 ? -10.998 7.208 -3.729 1.00 98.31 128 ASP A N 1
ATOM 1047 C CA . ASP A 1 128 ? -11.627 7.878 -4.869 1.00 98.31 128 ASP A CA 1
ATOM 1048 C C . ASP A 1 128 ? -10.924 7.561 -6.204 1.00 98.31 128 ASP A C 1
ATOM 1050 O O . ASP A 1 128 ? -10.054 6.690 -6.300 1.00 98.31 128 ASP A O 1
ATOM 1054 N N . LYS A 1 129 ? -11.328 8.269 -7.266 1.00 98.19 129 LYS A N 1
ATOM 1055 C CA . LYS A 1 129 ? -10.731 8.149 -8.604 1.00 98.19 129 LYS A CA 1
ATOM 1056 C C . LYS A 1 129 ? -9.259 8.578 -8.627 1.00 98.19 129 LYS A C 1
ATOM 1058 O O . LYS A 1 129 ? -8.482 7.981 -9.367 1.00 98.19 129 LYS A O 1
ATOM 1063 N N . THR A 1 130 ? -8.873 9.558 -7.813 1.00 98.00 130 THR A N 1
ATOM 1064 C CA . THR A 1 130 ? -7.483 10.022 -7.702 1.00 98.00 130 THR A CA 1
ATOM 1065 C C . THR A 1 130 ? -6.602 8.926 -7.110 1.00 98.00 130 THR A C 1
ATOM 1067 O O . THR A 1 130 ? -5.597 8.548 -7.708 1.00 98.00 130 THR A O 1
ATOM 1070 N N . MET A 1 131 ? -7.040 8.323 -6.001 1.00 98.44 131 MET A N 1
ATOM 1071 C CA . MET A 1 131 ? -6.373 7.176 -5.389 1.00 98.44 131 MET A CA 1
ATOM 1072 C C . MET A 1 131 ? -6.292 5.990 -6.359 1.00 98.44 131 MET A C 1
ATOM 1074 O O . MET A 1 131 ? -5.257 5.336 -6.437 1.00 98.44 131 MET A O 1
ATOM 1078 N N . LEU A 1 132 ? -7.344 5.725 -7.145 1.00 98.69 132 LEU A N 1
ATOM 1079 C CA . LEU A 1 132 ? -7.299 4.689 -8.186 1.00 98.69 132 LEU A CA 1
ATOM 1080 C C . LEU A 1 132 ? -6.224 4.975 -9.244 1.00 98.69 132 LEU A C 1
ATOM 1082 O O . LEU A 1 132 ? -5.529 4.051 -9.665 1.00 98.69 132 LEU A O 1
ATOM 1086 N N . GLY A 1 133 ? -6.073 6.236 -9.658 1.00 98.44 133 GLY A N 1
ATOM 1087 C CA . GLY A 1 133 ? -5.013 6.662 -10.572 1.00 98.44 133 GLY A CA 1
ATOM 1088 C C . GLY A 1 133 ? -3.623 6.322 -10.032 1.00 98.44 133 GLY A C 1
ATOM 1089 O O . GLY A 1 133 ? -2.829 5.696 -10.731 1.00 98.44 133 GLY A O 1
ATOM 1090 N N . TRP A 1 134 ? -3.362 6.632 -8.761 1.00 98.56 134 TRP A N 1
ATOM 1091 C CA . TRP A 1 134 ? -2.086 6.311 -8.112 1.00 98.56 134 TRP A CA 1
ATOM 1092 C C . TRP A 1 134 ? -1.878 4.814 -7.886 1.00 98.56 134 TRP A C 1
ATOM 1094 O O . TRP A 1 134 ? -0.758 4.329 -8.016 1.00 98.56 134 TRP A O 1
ATOM 1104 N N . ILE A 1 135 ? -2.937 4.059 -7.584 1.00 98.62 135 ILE A N 1
ATOM 1105 C CA . ILE A 1 135 ? -2.856 2.596 -7.475 1.00 98.62 135 ILE A CA 1
ATOM 1106 C C . ILE A 1 135 ? -2.467 1.982 -8.824 1.00 98.62 135 ILE A C 1
ATOM 1108 O O . ILE A 1 135 ? -1.653 1.061 -8.849 1.00 98.62 135 ILE A O 1
ATOM 1112 N N . ARG A 1 136 ? -3.008 2.498 -9.935 1.00 98.31 136 ARG A N 1
ATOM 1113 C CA . ARG A 1 136 ? -2.644 2.047 -11.285 1.00 98.31 136 ARG A CA 1
ATOM 1114 C C . ARG A 1 136 ? -1.180 2.352 -11.602 1.00 98.31 136 ARG A C 1
ATOM 1116 O O . ARG A 1 136 ? -0.473 1.454 -12.039 1.00 98.31 136 ARG A O 1
ATOM 1123 N N . GLU A 1 137 ? -0.719 3.568 -11.310 1.00 96.88 137 GLU A N 1
ATOM 1124 C CA . GLU A 1 137 ? 0.691 3.951 -11.481 1.00 96.88 137 GLU A CA 1
ATOM 1125 C C . GLU A 1 137 ? 1.621 3.041 -10.656 1.00 96.88 137 GLU A C 1
ATOM 1127 O O . GLU A 1 137 ? 2.587 2.488 -11.180 1.00 96.88 137 GLU A O 1
ATOM 1132 N N . ALA A 1 138 ? 1.281 2.791 -9.388 1.00 97.44 138 ALA A N 1
ATOM 1133 C CA . ALA A 1 138 ? 2.042 1.888 -8.530 1.00 97.44 138 ALA A CA 1
ATOM 1134 C C . ALA A 1 138 ? 2.017 0.433 -9.037 1.00 97.44 138 ALA A C 1
ATOM 1136 O O . ALA A 1 138 ? 3.027 -0.268 -8.956 1.00 97.44 138 ALA A O 1
ATOM 1137 N N . HIS A 1 139 ? 0.883 -0.043 -9.568 1.00 97.19 139 HIS A N 1
ATOM 1138 C CA . HIS A 1 139 ? 0.782 -1.377 -10.172 1.00 97.19 139 HIS A CA 1
ATOM 1139 C C . HIS A 1 139 ? 1.756 -1.523 -11.342 1.00 97.19 139 HIS A C 1
ATOM 1141 O O . HIS A 1 139 ? 2.508 -2.502 -11.376 1.00 97.19 139 HIS A O 1
ATOM 1147 N N . ASP A 1 140 ? 1.828 -0.522 -12.224 1.00 94.12 140 ASP A N 1
ATOM 1148 C CA . ASP A 1 140 ? 2.780 -0.500 -13.334 1.00 94.12 140 ASP A CA 1
ATOM 1149 C C . ASP A 1 140 ? 4.235 -0.527 -12.845 1.00 94.12 140 ASP A C 1
ATOM 1151 O O . ASP A 1 140 ? 5.001 -1.380 -13.308 1.00 94.12 140 ASP A O 1
ATOM 1155 N N . SER A 1 141 ? 4.604 0.268 -11.835 1.00 91.38 141 SER A N 1
ATOM 1156 C CA . SER A 1 141 ? 5.926 0.163 -11.189 1.00 91.38 141 SER A CA 1
ATOM 1157 C C . SER A 1 141 ? 6.181 -1.248 -10.635 1.00 91.38 141 SER A C 1
ATOM 1159 O O . SER A 1 141 ? 7.260 -1.825 -10.797 1.00 91.38 141 SER A O 1
ATOM 1161 N N . GLY A 1 142 ? 5.150 -1.869 -10.052 1.00 90.75 142 GLY A N 1
ATOM 1162 C CA . GLY A 1 142 ? 5.170 -3.234 -9.527 1.00 90.75 142 GLY A CA 1
ATOM 1163 C C . GLY A 1 142 ? 5.476 -4.319 -10.563 1.00 90.75 142 GLY A C 1
ATOM 1164 O O . GLY A 1 142 ? 5.978 -5.393 -10.201 1.00 90.75 142 GLY A O 1
ATOM 1165 N N . THR A 1 143 ? 5.195 -4.052 -11.842 1.00 87.69 143 THR A N 1
ATOM 1166 C CA . THR A 1 143 ? 5.514 -4.954 -12.959 1.00 87.69 143 THR A CA 1
ATOM 1167 C C . THR A 1 143 ? 6.986 -4.916 -13.362 1.00 87.69 143 THR A C 1
ATOM 1169 O O . THR A 1 143 ? 7.470 -5.883 -13.952 1.00 87.69 143 THR A O 1
ATOM 1172 N N . GLN A 1 144 ? 7.704 -3.835 -13.028 1.00 79.88 144 GLN A N 1
ATOM 1173 C CA . GLN A 1 144 ? 9.079 -3.577 -13.463 1.00 79.88 144 GLN A CA 1
ATOM 1174 C C . GLN A 1 144 ? 9.268 -3.612 -14.997 1.00 79.88 144 GLN A C 1
ATOM 1176 O O . GLN A 1 144 ? 10.344 -3.971 -15.475 1.00 79.88 144 GLN A O 1
ATOM 1181 N N . LYS A 1 145 ? 8.249 -3.240 -15.791 1.00 70.94 145 LYS A N 1
ATOM 1182 C CA . LYS A 1 145 ? 8.319 -3.214 -17.273 1.00 70.94 145 LYS A CA 1
ATOM 1183 C C . LYS A 1 145 ? 9.483 -2.375 -17.821 1.00 70.94 145 LYS A C 1
ATOM 1185 O O . LYS A 1 145 ? 10.005 -2.708 -18.880 1.00 70.94 145 LYS A O 1
ATOM 1190 N N . HIS A 1 146 ? 9.878 -1.326 -17.100 1.00 65.31 146 HIS A N 1
ATOM 1191 C CA . HIS A 1 146 ? 10.956 -0.400 -17.469 1.00 65.31 146 HIS A CA 1
ATOM 1192 C C . HIS A 1 146 ? 12.246 -0.626 -16.672 1.00 65.31 146 HIS A C 1
ATOM 1194 O O . HIS A 1 146 ? 13.158 0.194 -16.721 1.00 65.31 146 HIS A O 1
ATOM 1200 N N . PHE A 1 147 ? 12.344 -1.731 -15.923 1.00 57.88 147 PHE A N 1
ATOM 1201 C CA . PHE A 1 147 ? 13.555 -2.044 -15.175 1.00 57.88 147 PHE A CA 1
ATOM 1202 C C . PHE A 1 147 ? 14.664 -2.470 -16.137 1.00 57.88 147 PHE A C 1
ATOM 1204 O O . PHE A 1 147 ? 14.786 -3.638 -16.509 1.00 57.88 147 PHE A O 1
ATOM 1211 N N . GLU A 1 148 ? 15.498 -1.515 -16.527 1.00 53.94 148 GLU A N 1
ATOM 1212 C CA . GLU A 1 148 ? 16.793 -1.808 -17.118 1.00 53.94 148 GLU A CA 1
ATOM 1213 C C . GLU A 1 148 ? 17.690 -2.411 -16.033 1.00 53.94 148 GLU A C 1
ATOM 1215 O O . GLU A 1 148 ? 17.877 -1.834 -14.956 1.00 53.94 148 GLU A O 1
ATOM 1220 N N . ARG A 1 149 ? 18.267 -3.589 -16.298 1.00 44.16 149 ARG A N 1
ATOM 1221 C CA . ARG A 1 149 ? 19.367 -4.109 -15.482 1.00 44.16 149 ARG A CA 1
ATOM 1222 C C . ARG A 1 149 ? 20.530 -3.122 -15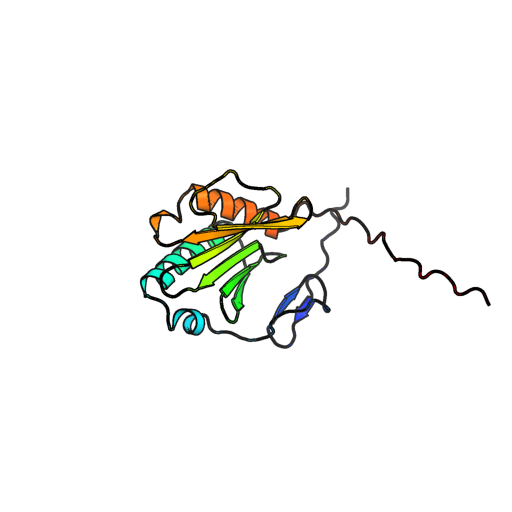.581 1.00 44.16 149 ARG A C 1
ATOM 1224 O O . ARG A 1 149 ? 21.379 -3.257 -16.456 1.00 44.16 149 ARG A O 1
ATOM 1231 N N . ARG A 1 150 ? 20.637 -2.178 -14.650 1.00 46.47 150 ARG A N 1
ATOM 1232 C CA . ARG A 1 150 ? 21.943 -1.584 -14.367 1.00 46.47 150 ARG A CA 1
ATOM 1233 C C . ARG A 1 150 ? 22.761 -2.669 -13.685 1.00 46.47 150 ARG A C 1
ATOM 1235 O O . ARG A 1 150 ? 22.439 -3.102 -12.579 1.00 46.47 150 ARG A O 1
ATOM 1242 N N . GLY A 1 151 ? 23.731 -3.198 -14.428 1.00 36.88 151 GLY A N 1
ATOM 1243 C CA . GLY A 1 151 ? 24.636 -4.235 -13.965 1.00 36.88 151 GLY A CA 1
ATOM 1244 C C . GLY A 1 151 ? 25.242 -3.872 -12.612 1.00 36.88 151 GLY A C 1
ATOM 1245 O O . GLY A 1 151 ? 25.504 -2.707 -12.321 1.00 36.88 151 GLY A O 1
ATOM 1246 N N . ASN A 1 152 ? 25.451 -4.896 -11.788 1.00 40.88 152 ASN A N 1
ATOM 1247 C CA . ASN A 1 152 ? 26.309 -4.841 -10.611 1.00 40.88 152 ASN A CA 1
ATOM 1248 C C . ASN A 1 152 ? 27.649 -4.185 -10.979 1.00 40.88 152 ASN A C 1
ATOM 1250 O O . ASN A 1 152 ? 28.531 -4.846 -11.518 1.00 40.88 152 ASN A O 1
ATOM 1254 N N . ALA A 1 153 ? 27.813 -2.908 -10.659 1.00 42.47 153 ALA A N 1
ATOM 1255 C CA . ALA A 1 153 ? 29.085 -2.216 -10.763 1.00 42.47 153 ALA A CA 1
ATOM 1256 C C . ALA A 1 153 ? 29.314 -1.389 -9.500 1.00 42.47 153 ALA A C 1
ATOM 1258 O O . ALA A 1 153 ? 29.378 -0.176 -9.571 1.00 42.47 153 ALA A O 1
ATOM 1259 N N . VAL A 1 154 ? 29.400 -2.066 -8.348 1.00 39.44 154 VAL A N 1
ATOM 1260 C CA . VAL A 1 154 ? 30.412 -1.783 -7.315 1.00 39.44 154 VAL A CA 1
ATOM 1261 C C . VAL A 1 154 ? 30.665 -3.092 -6.550 1.00 39.44 154 VAL A C 1
ATOM 1263 O O . VAL A 1 154 ? 30.138 -3.322 -5.461 1.00 39.44 154 VAL A O 1
ATOM 1266 N N . ARG A 1 155 ? 31.494 -3.988 -7.103 1.00 40.53 155 ARG A N 1
ATOM 1267 C CA . ARG A 1 155 ? 32.336 -4.807 -6.220 1.00 40.53 155 ARG A CA 1
ATOM 1268 C C . ARG A 1 155 ? 33.300 -3.808 -5.589 1.00 40.53 155 ARG A C 1
ATOM 1270 O O . ARG A 1 155 ? 34.155 -3.283 -6.287 1.00 40.53 155 ARG A O 1
ATOM 1277 N N . ARG A 1 156 ? 33.127 -3.497 -4.302 1.00 39.62 156 ARG A N 1
ATOM 1278 C CA . ARG A 1 156 ? 34.173 -2.810 -3.537 1.00 39.62 156 ARG A CA 1
ATOM 1279 C C . ARG A 1 156 ? 35.404 -3.714 -3.579 1.00 39.62 156 ARG A C 1
ATOM 1281 O O . ARG A 1 156 ? 35.383 -4.786 -2.973 1.00 39.62 156 ARG A O 1
AT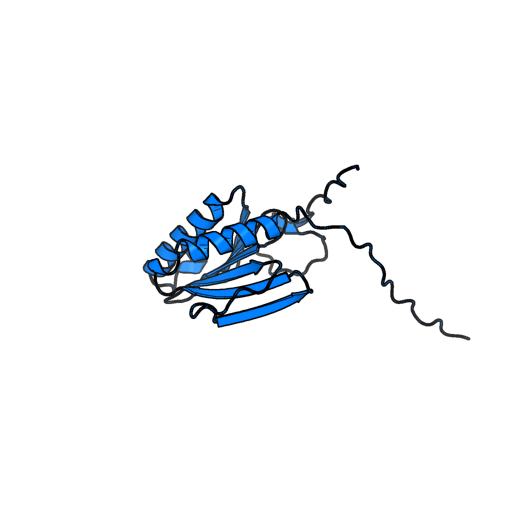OM 1288 N N . GLU A 1 157 ? 36.427 -3.324 -4.333 1.00 36.59 157 GLU A N 1
ATOM 1289 C CA . GLU A 1 157 ? 37.762 -3.891 -4.178 1.00 36.59 157 GLU A CA 1
ATOM 1290 C C . GLU A 1 157 ? 38.169 -3.720 -2.714 1.00 36.59 157 GLU A C 1
ATOM 1292 O O . GLU A 1 157 ? 38.112 -2.624 -2.153 1.00 36.59 157 GLU A O 1
ATOM 1297 N N . LYS A 1 158 ? 38.513 -4.833 -2.064 1.00 39.81 158 LYS A N 1
ATOM 1298 C CA . LYS A 1 158 ? 39.209 -4.779 -0.781 1.00 39.81 158 LYS A CA 1
ATOM 1299 C C . LYS A 1 158 ? 40.600 -4.203 -1.069 1.00 39.81 158 LYS A C 1
ATOM 1301 O O . LYS A 1 158 ? 41.272 -4.768 -1.933 1.00 39.81 158 LYS A O 1
ATOM 1306 N N . PRO A 1 159 ? 41.056 -3.144 -0.379 1.00 41.16 159 PRO A N 1
ATOM 1307 C CA . PRO A 1 159 ? 42.438 -2.706 -0.502 1.00 41.16 159 PRO A CA 1
ATOM 1308 C C . PRO A 1 159 ? 43.339 -3.868 -0.087 1.00 41.16 159 PRO A C 1
ATOM 1310 O O . PRO A 1 159 ? 43.180 -4.427 1.002 1.00 41.16 159 PRO A O 1
ATOM 1313 N N . GLY A 1 160 ? 44.226 -4.278 -0.991 1.00 37.53 160 GLY A N 1
ATOM 1314 C CA . GLY A 1 160 ? 45.213 -5.309 -0.721 1.00 37.53 160 GLY A CA 1
ATOM 1315 C C . GLY A 1 160 ? 46.099 -4.891 0.446 1.00 37.53 160 GLY A C 1
ATOM 1316 O O . GLY A 1 160 ? 46.684 -3.809 0.436 1.00 37.53 160 GLY A O 1
ATOM 1317 N N . ILE A 1 161 ? 46.202 -5.764 1.443 1.00 46.69 161 ILE A N 1
ATOM 1318 C CA . ILE A 1 161 ? 47.250 -5.700 2.458 1.00 46.69 161 ILE A CA 1
ATOM 1319 C C . ILE A 1 161 ? 48.568 -5.942 1.716 1.00 46.69 161 ILE A C 1
ATOM 1321 O O . ILE A 1 161 ? 48.807 -7.044 1.216 1.00 46.69 161 ILE A O 1
ATOM 1325 N N . ARG A 1 162 ? 49.392 -4.897 1.583 1.00 44.41 162 ARG A N 1
ATOM 1326 C CA . ARG A 1 162 ? 50.803 -5.068 1.227 1.00 44.41 162 ARG A CA 1
ATOM 1327 C C . ARG A 1 162 ? 51.513 -5.673 2.438 1.00 44.41 162 ARG A C 1
ATOM 1329 O O . ARG A 1 162 ? 51.241 -5.267 3.565 1.00 44.41 162 ARG A O 1
ATOM 1336 N N . ARG A 1 163 ? 52.315 -6.698 2.153 1.00 50.00 163 ARG A N 1
ATOM 1337 C CA . ARG A 1 163 ? 53.161 -7.427 3.102 1.00 50.00 163 ARG A CA 1
ATOM 1338 C C . ARG A 1 163 ? 54.191 -6.515 3.750 1.00 50.00 163 ARG A C 1
ATOM 1340 O O . ARG A 1 163 ? 54.635 -5.581 3.045 1.00 50.00 163 ARG A O 1
#

Radius of gyration: 18.26 Å; chains: 1; bounding box: 69×40×46 Å

Foldseek 3Di:
DDPPPQDAWDADPQARDTHSDPPDDDPGDADDPCVLCVQADPVQVVLVVLVVVLLVVLDDWDWGDDPFKIFIADNHTAWIWGDDRQWTWIKGWFQDDDPDDPQFPDWDDPDNGTIITIGTGRDSPVCDPVVSVRSNRSRVVRNCSVDDPPDPPDPPPDPDDDD

Sequence (163 aa):
MKRDRLPPLWSCPKCGAKFVSANMWHSCGRYRLEDLFATSEPHVFKMFQKFKRMVESCGPVTMIPQKTRVVFMVRMRFAGATVRKTNLRVGLILERKLPDDPRIEKIDTFSPHSHGHYFRIDRANQLDKTMLGWIREAHDSGTQKHFERRGNAVRREKPGIRR

Secondary structure (DSSP, 8-state):
----PPPPPEE-TTT--EESSTT---------HHHHHTTS-HHHHHHHHHHHHHHHTTS--EEEE-SSEEEEESSSEEEEEEE-SS-EEEEEEESSPPPP-TTEEEEEEEETTEEEEEEEE-SGGGSSHHHHHHHHHHHHHHHTTT----------PPPP---